Protein AF-A0A930EUH2-F1 (afdb_monomer_lite)

Foldseek 3Di:
DVVPDDADQKDWDDDPVDIDIGHDDPVCVCVGCVNPPLVVDPCNVVDDDDDPVVVVVVVVVVVPD

Sequence (65 aa):
RIEAMELGDEAVYFGEHAVFWGKFDEKSFLKTAYHKRLLREDFYRQVTIRSGSTVEKIAAMLSQD

Structure (mmCIF, N/CA/C/O backbone):
data_AF-A0A930EUH2-F1
#
_entry.id   AF-A0A930EUH2-F1
#
loop_
_atom_site.group_PDB
_atom_site.id
_atom_site.type_symbol
_atom_site.label_atom_id
_atom_site.label_alt_id
_atom_site.label_comp_id
_atom_site.label_asym_id
_atom_site.label_entity_id
_atom_site.label_seq_id
_atom_site.pdbx_PDB_ins_code
_atom_site.Cartn_x
_atom_site.Cartn_y
_atom_site.Cartn_z
_atom_site.occupancy
_atom_site.B_iso_or_equiv
_atom_site.auth_seq_id
_atom_site.auth_comp_id
_atom_site.auth_asym_id
_atom_site.auth_atom_id
_atom_site.pdbx_PDB_model_num
ATOM 1 N N . ARG A 1 1 ? -7.700 -7.734 -9.266 1.00 76.94 1 ARG A N 1
ATOM 2 C CA . ARG A 1 1 ? -7.044 -6.609 -9.998 1.00 76.94 1 ARG A CA 1
ATOM 3 C C . ARG A 1 1 ? -5.631 -6.356 -9.481 1.00 76.94 1 ARG A C 1
ATOM 5 O O . ARG A 1 1 ? -4.717 -6.445 -10.283 1.00 76.94 1 ARG A O 1
ATOM 12 N N . ILE A 1 2 ? -5.431 -6.124 -8.176 1.00 81.75 2 ILE A N 1
ATOM 13 C CA . ILE A 1 2 ? -4.078 -6.010 -7.592 1.00 81.75 2 ILE A CA 1
ATOM 14 C C . ILE A 1 2 ? -3.307 -7.340 -7.686 1.00 81.75 2 ILE A C 1
ATOM 16 O O . ILE A 1 2 ? -2.148 -7.335 -8.066 1.00 81.75 2 ILE A O 1
ATOM 20 N N . GLU A 1 3 ? -3.968 -8.482 -7.464 1.00 80.81 3 GLU A N 1
ATOM 21 C CA . GLU A 1 3 ? -3.364 -9.828 -7.591 1.00 80.81 3 GLU A CA 1
ATOM 22 C C . GLU A 1 3 ? -2.792 -10.138 -8.984 1.00 80.81 3 GLU A C 1
ATOM 24 O O . GLU A 1 3 ? -1.934 -10.999 -9.123 1.00 80.81 3 GLU A O 1
ATOM 29 N N . ALA A 1 4 ? -3.266 -9.440 -10.021 1.00 84.44 4 ALA A N 1
ATOM 30 C CA . ALA A 1 4 ? -2.807 -9.615 -11.398 1.00 84.44 4 ALA A CA 1
ATOM 31 C C . ALA A 1 4 ? -1.683 -8.633 -11.779 1.00 84.44 4 ALA A C 1
ATOM 33 O O . ALA A 1 4 ? -1.262 -8.591 -12.936 1.00 84.44 4 ALA A O 1
ATOM 34 N N . MET A 1 5 ? -1.233 -7.785 -10.849 1.00 87.50 5 MET A N 1
ATOM 35 C CA . MET A 1 5 ? -0.144 -6.849 -11.102 1.00 87.50 5 MET A CA 1
ATOM 36 C C . MET A 1 5 ? 1.200 -7.567 -11.032 1.00 87.50 5 MET A C 1
ATOM 38 O O . MET A 1 5 ? 1.481 -8.306 -10.096 1.00 87.50 5 MET A O 1
ATOM 42 N N . GLU A 1 6 ? 2.056 -7.291 -12.011 1.00 89.88 6 GLU A N 1
ATOM 43 C CA . GLU A 1 6 ? 3.461 -7.675 -11.942 1.00 89.88 6 GLU A CA 1
ATOM 44 C C . GLU A 1 6 ? 4.146 -6.828 -10.865 1.00 89.88 6 GLU A C 1
ATOM 46 O O . GLU A 1 6 ? 4.306 -5.614 -11.032 1.00 89.88 6 GLU A O 1
ATOM 51 N N . LEU A 1 7 ? 4.476 -7.468 -9.743 1.00 92.06 7 LEU A N 1
ATOM 52 C CA . LEU A 1 7 ? 5.128 -6.832 -8.605 1.00 92.06 7 LEU A CA 1
ATOM 53 C C . LEU A 1 7 ? 6.612 -6.600 -8.903 1.00 92.06 7 LEU A C 1
ATOM 55 O O . LEU A 1 7 ? 7.277 -7.434 -9.518 1.00 92.06 7 LEU A O 1
ATOM 59 N N . GLY A 1 8 ? 7.119 -5.447 -8.474 1.00 91.62 8 GLY A N 1
ATOM 60 C CA . GLY A 1 8 ? 8.550 -5.161 -8.469 1.00 91.62 8 GLY A CA 1
ATOM 61 C C . GLY A 1 8 ? 9.209 -5.647 -7.179 1.00 91.62 8 GLY A C 1
ATOM 62 O O . GLY A 1 8 ? 8.964 -6.747 -6.700 1.00 91.62 8 GLY A O 1
ATOM 63 N N . ASP A 1 9 ? 10.030 -4.783 -6.590 1.00 93.62 9 ASP A N 1
ATOM 64 C CA . ASP A 1 9 ? 10.652 -5.002 -5.281 1.00 93.62 9 ASP A CA 1
ATOM 65 C C . ASP A 1 9 ? 9.677 -4.646 -4.139 1.00 93.62 9 ASP A C 1
ATOM 67 O O . ASP A 1 9 ? 9.828 -3.679 -3.384 1.00 93.62 9 ASP A O 1
ATOM 71 N N . GLU A 1 10 ? 8.582 -5.398 -4.098 1.00 95.56 10 GLU A N 1
ATOM 72 C CA . GLU A 1 10 ? 7.455 -5.195 -3.198 1.00 95.56 10 GLU A CA 1
ATOM 73 C C . GLU A 1 10 ? 6.718 -6.514 -2.933 1.00 95.56 10 GLU A C 1
ATOM 75 O O . GLU A 1 10 ? 6.825 -7.474 -3.695 1.00 95.56 10 GLU A O 1
ATOM 80 N N . ALA A 1 11 ? 5.935 -6.547 -1.859 1.00 94.50 11 ALA A N 1
ATOM 81 C CA . ALA A 1 11 ? 5.077 -7.669 -1.514 1.00 94.50 11 ALA A CA 1
ATOM 82 C C . ALA A 1 11 ? 3.681 -7.184 -1.126 1.00 94.50 11 ALA A C 1
ATOM 84 O O . ALA A 1 11 ? 3.520 -6.121 -0.520 1.00 94.50 11 ALA A O 1
ATOM 85 N N . VAL A 1 12 ? 2.679 -7.997 -1.456 1.00 95.06 12 VAL A N 1
ATOM 86 C CA . VAL A 1 12 ? 1.272 -7.734 -1.157 1.00 95.06 12 VAL A CA 1
ATOM 87 C C . VAL A 1 12 ? 0.695 -8.907 -0.379 1.00 95.06 12 VAL A C 1
ATOM 89 O O . VAL A 1 12 ? 0.882 -10.059 -0.762 1.00 95.06 12 VAL A O 1
ATOM 92 N N . TYR A 1 13 ? -0.030 -8.607 0.692 1.00 94.50 13 TYR A N 1
ATOM 93 C CA . TYR A 1 13 ? -0.814 -9.573 1.448 1.00 94.50 13 TYR A CA 1
ATOM 94 C C . TYR A 1 13 ? -2.263 -9.093 1.548 1.00 94.50 13 TYR A C 1
ATOM 96 O O . TYR A 1 13 ? -2.531 -7.969 1.980 1.00 94.50 13 TYR A O 1
ATOM 104 N N . PHE A 1 14 ? -3.199 -9.945 1.139 1.00 93.62 14 PHE A N 1
AT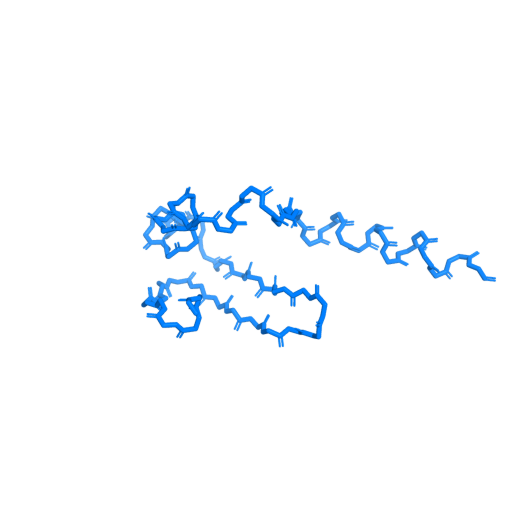OM 105 C CA . PHE A 1 14 ? -4.630 -9.670 1.203 1.00 93.62 14 PHE A CA 1
ATOM 106 C C . PHE A 1 14 ? -5.177 -10.199 2.527 1.00 93.62 14 PHE A C 1
ATOM 108 O O . PHE A 1 14 ? -5.300 -11.405 2.719 1.00 93.62 14 PHE A O 1
ATOM 115 N N . GLY A 1 15 ? -5.468 -9.288 3.452 1.00 91.94 15 GLY A N 1
ATOM 116 C CA . GLY A 1 15 ? -6.240 -9.594 4.649 1.00 91.94 15 GLY A CA 1
ATOM 117 C C . GLY A 1 15 ? -7.742 -9.495 4.383 1.00 91.94 15 GLY A C 1
ATOM 118 O O . GLY A 1 15 ? -8.179 -9.104 3.304 1.00 91.94 15 GLY A O 1
ATOM 119 N N . GLU A 1 16 ? -8.539 -9.798 5.404 1.00 92.12 16 GLU A N 1
ATOM 120 C CA . GLU A 1 16 ? -10.004 -9.769 5.318 1.00 92.12 16 GLU A CA 1
ATOM 121 C C . GLU A 1 16 ? -10.568 -8.359 5.069 1.00 92.12 16 GLU A C 1
ATOM 123 O O . GLU A 1 16 ? -11.503 -8.178 4.293 1.00 92.12 16 GLU A O 1
ATOM 128 N N . HIS A 1 17 ? -9.977 -7.343 5.707 1.00 89.00 17 HIS A N 1
ATOM 129 C CA . HIS A 1 17 ? -10.463 -5.956 5.651 1.00 89.00 17 HIS A CA 1
ATOM 130 C C . HIS A 1 17 ? -9.472 -4.971 5.026 1.00 89.00 17 HIS A C 1
ATOM 132 O O . HIS A 1 17 ? -9.811 -3.811 4.796 1.00 89.00 17 HIS A O 1
ATOM 138 N N . ALA A 1 18 ? -8.237 -5.401 4.773 1.00 92.75 18 ALA A N 1
ATOM 139 C CA . ALA A 1 18 ? -7.177 -4.528 4.295 1.00 92.75 18 ALA A CA 1
ATOM 140 C C . ALA A 1 18 ? -6.182 -5.281 3.416 1.00 92.75 18 ALA A C 1
ATOM 142 O O . ALA A 1 18 ? -5.918 -6.467 3.610 1.00 92.75 18 ALA A O 1
ATOM 143 N N . VAL A 1 19 ? -5.584 -4.548 2.481 1.00 94.25 19 VAL A N 1
ATOM 144 C CA . VAL A 1 19 ? -4.442 -5.014 1.696 1.00 94.25 19 VAL A CA 1
ATOM 145 C C . VAL A 1 19 ? -3.181 -4.408 2.294 1.00 94.25 19 VAL A C 1
ATOM 147 O O . VAL A 1 19 ? -3.034 -3.186 2.349 1.00 94.25 19 VAL A O 1
ATOM 150 N N . PHE A 1 20 ? -2.268 -5.263 2.734 1.00 94.62 20 PHE A N 1
ATOM 151 C CA . PHE A 1 20 ? -0.964 -4.862 3.241 1.00 94.62 20 PHE A CA 1
ATOM 152 C C . PHE A 1 20 ? 0.024 -4.858 2.085 1.00 94.62 20 PHE A C 1
ATOM 154 O O . PHE A 1 20 ? 0.168 -5.857 1.385 1.00 94.62 20 PHE A O 1
ATOM 161 N N . TRP A 1 21 ? 0.699 -3.729 1.879 1.00 95.75 21 TRP A N 1
ATOM 162 C CA . TRP A 1 21 ? 1.592 -3.543 0.742 1.00 95.75 21 TRP A CA 1
ATOM 163 C C . TRP A 1 21 ? 2.952 -3.020 1.209 1.00 95.75 21 TRP A C 1
ATOM 165 O O . TRP A 1 21 ? 3.097 -1.857 1.596 1.00 95.75 21 TRP A O 1
ATOM 175 N N . GLY A 1 22 ? 3.953 -3.896 1.195 1.00 95.38 22 GLY A N 1
ATOM 176 C CA . GLY A 1 22 ? 5.329 -3.585 1.577 1.00 95.38 22 GLY A CA 1
ATOM 177 C C . GLY A 1 22 ? 6.179 -3.252 0.356 1.00 95.38 22 GLY A C 1
ATOM 178 O O . GLY A 1 22 ? 6.120 -3.973 -0.630 1.00 95.38 22 GLY A O 1
ATOM 179 N N . LYS A 1 23 ? 6.988 -2.188 0.427 1.00 95.12 23 LYS A N 1
ATOM 180 C CA . LYS A 1 23 ? 8.063 -1.911 -0.547 1.00 95.12 23 LYS A CA 1
ATOM 181 C C . LYS A 1 23 ? 9.393 -2.009 0.187 1.00 95.12 23 LYS A C 1
ATOM 183 O O . LYS A 1 23 ? 9.488 -1.394 1.253 1.00 95.12 23 LYS A O 1
ATOM 188 N N . PHE A 1 24 ? 10.351 -2.761 -0.346 1.00 93.00 24 PHE A N 1
ATOM 189 C CA . PHE A 1 24 ? 11.555 -3.148 0.395 1.00 93.00 24 PHE A CA 1
ATOM 190 C C . PHE A 1 24 ? 12.681 -2.116 0.294 1.00 93.00 24 PHE A C 1
ATOM 192 O O . PHE A 1 24 ? 13.192 -1.692 1.328 1.00 93.00 24 PHE A O 1
ATOM 199 N N . ASP A 1 25 ? 13.026 -1.668 -0.916 1.00 93.00 25 ASP A N 1
ATOM 200 C CA . ASP A 1 25 ? 14.018 -0.610 -1.137 1.00 93.00 25 ASP A CA 1
ATOM 201 C C . ASP A 1 25 ? 13.350 0.696 -1.612 1.00 93.00 25 ASP A C 1
ATOM 203 O O . ASP A 1 25 ? 12.467 0.730 -2.471 1.00 93.00 25 ASP A O 1
ATOM 207 N N . GLU A 1 26 ? 13.792 1.825 -1.069 1.00 92.06 26 GLU A N 1
ATOM 208 C CA . GLU A 1 26 ? 13.355 3.144 -1.521 1.00 92.06 26 GLU A CA 1
ATOM 209 C C . GLU A 1 26 ? 13.857 3.451 -2.941 1.00 92.06 26 GLU A C 1
ATOM 211 O O . GLU A 1 26 ? 13.143 4.057 -3.743 1.00 92.06 26 GLU A O 1
ATOM 216 N N . LYS A 1 27 ? 15.045 2.954 -3.312 1.00 93.81 27 LYS A N 1
ATOM 217 C CA . LYS A 1 27 ? 15.624 3.139 -4.656 1.00 93.81 27 LYS A CA 1
ATOM 218 C C . LYS A 1 27 ? 14.794 2.463 -5.746 1.00 93.81 27 LYS A C 1
ATOM 220 O O . LYS A 1 27 ? 14.805 2.900 -6.900 1.00 93.81 27 LYS A O 1
ATOM 225 N N . SER A 1 28 ? 14.093 1.384 -5.404 1.00 92.00 28 SER A N 1
ATOM 226 C CA . SER A 1 28 ? 13.241 0.623 -6.317 1.00 92.00 28 SER A CA 1
ATOM 227 C C . SER A 1 28 ? 11.785 1.105 -6.303 1.00 92.00 28 SER A C 1
ATOM 229 O O . SER A 1 28 ? 11.015 0.707 -7.179 1.00 92.00 28 SER A O 1
ATOM 231 N N . PHE A 1 29 ? 11.409 2.025 -5.402 1.00 92.94 29 PHE A N 1
ATOM 232 C CA . PHE A 1 29 ? 10.028 2.475 -5.198 1.00 92.94 29 PHE A CA 1
ATOM 233 C C . PHE A 1 29 ? 9.329 2.917 -6.488 1.00 92.94 29 PHE A C 1
ATOM 235 O O . PHE A 1 29 ? 8.232 2.454 -6.784 1.00 92.94 29 PHE A O 1
ATOM 242 N N . LEU A 1 30 ? 9.970 3.747 -7.315 1.00 94.19 30 LEU A N 1
ATOM 243 C CA . LEU A 1 30 ? 9.376 4.220 -8.576 1.00 94.19 30 LEU A CA 1
ATOM 244 C C . LEU A 1 30 ? 9.126 3.090 -9.589 1.00 94.19 30 LEU A C 1
ATOM 246 O O . LEU A 1 30 ? 8.365 3.257 -10.545 1.00 94.19 30 LEU A O 1
ATOM 250 N N . LYS A 1 31 ? 9.774 1.933 -9.410 1.00 93.81 31 LYS A N 1
ATOM 251 C CA . LYS A 1 31 ? 9.628 0.766 -10.284 1.00 93.81 31 LYS A CA 1
ATOM 252 C C . LYS A 1 31 ? 8.461 -0.137 -9.885 1.00 93.81 31 LYS A C 1
ATOM 254 O O . LYS A 1 31 ? 8.03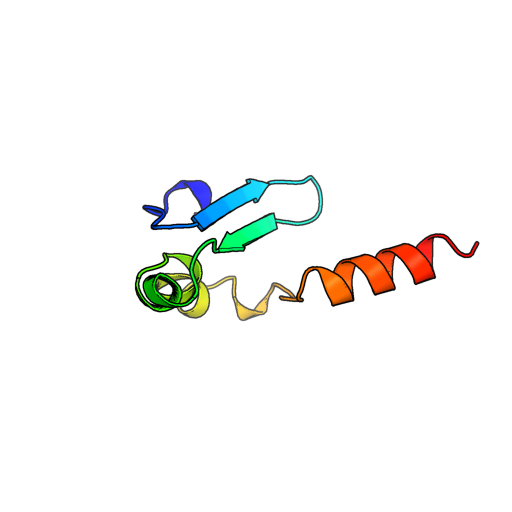2 -0.906 -10.746 1.00 93.81 31 LYS A O 1
ATOM 259 N N . THR A 1 32 ? 7.950 -0.001 -8.664 1.00 95.69 32 THR A N 1
ATOM 260 C CA . THR A 1 32 ? 6.859 -0.803 -8.099 1.00 95.69 32 THR A CA 1
ATOM 261 C C . THR A 1 32 ? 5.525 -0.627 -8.832 1.00 95.69 32 THR A C 1
ATOM 263 O O . THR A 1 32 ? 5.217 0.441 -9.375 1.00 95.69 32 THR A O 1
ATOM 266 N N . ALA A 1 33 ? 4.703 -1.673 -8.831 1.00 94.31 33 ALA A N 1
ATOM 267 C CA . ALA A 1 33 ? 3.301 -1.644 -9.215 1.00 94.31 33 ALA A CA 1
ATOM 268 C C . ALA A 1 33 ? 2.500 -0.692 -8.324 1.00 94.31 33 ALA A C 1
ATOM 270 O O . ALA A 1 33 ? 1.653 0.035 -8.853 1.00 94.31 33 ALA A O 1
ATOM 271 N N . TYR A 1 34 ? 2.822 -0.615 -7.025 1.00 94.62 34 TYR A N 1
ATOM 272 C CA . TYR A 1 34 ? 2.234 0.372 -6.119 1.00 94.62 34 TYR A CA 1
ATOM 273 C C . TYR A 1 34 ? 2.355 1.791 -6.687 1.00 94.62 34 TYR A C 1
ATOM 275 O O . TYR A 1 34 ? 1.359 2.494 -6.838 1.00 94.62 34 TYR A O 1
ATOM 283 N N . HIS A 1 35 ? 3.561 2.214 -7.072 1.00 94.25 35 HIS A N 1
ATOM 284 C CA . HIS A 1 35 ? 3.772 3.560 -7.600 1.00 94.25 35 HIS A CA 1
ATOM 285 C C . HIS A 1 35 ? 3.199 3.740 -9.016 1.00 94.25 35 HIS A C 1
ATOM 287 O O . HIS A 1 35 ? 2.564 4.751 -9.314 1.00 94.25 35 HIS A O 1
ATOM 293 N N . LYS A 1 36 ? 3.413 2.765 -9.907 1.00 93.94 36 LYS A N 1
ATOM 294 C CA . LYS A 1 36 ? 3.094 2.909 -11.337 1.00 93.94 36 LYS A CA 1
ATOM 295 C C . LYS A 1 36 ? 1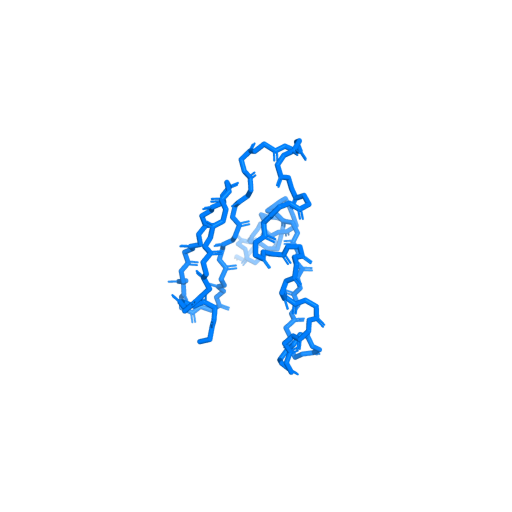.616 2.739 -11.679 1.00 93.94 36 LYS A C 1
ATOM 297 O O . LYS A 1 36 ? 1.160 3.313 -12.671 1.00 93.94 36 LYS A O 1
ATOM 302 N N . ARG A 1 37 ? 0.901 1.880 -10.947 1.00 91.88 37 ARG A N 1
ATOM 303 C CA . ARG A 1 37 ? -0.428 1.389 -11.347 1.00 91.88 37 ARG A CA 1
ATOM 304 C C . ARG A 1 37 ? -1.533 1.819 -10.393 1.00 91.88 37 ARG A C 1
ATOM 306 O O . ARG A 1 37 ? -2.591 2.199 -10.875 1.00 91.88 37 ARG A O 1
ATOM 313 N N . LEU A 1 38 ? -1.282 1.841 -9.082 1.00 92.12 38 LEU A N 1
ATOM 314 C CA . LEU A 1 38 ? -2.328 2.039 -8.069 1.00 92.12 38 LEU A CA 1
ATOM 315 C C . LEU A 1 38 ? -3.164 3.311 -8.283 1.00 92.12 38 LEU A C 1
ATOM 317 O O . LEU A 1 38 ? -4.386 3.258 -8.216 1.00 92.12 38 LEU A O 1
ATOM 321 N N . LEU A 1 39 ? -2.516 4.435 -8.608 1.00 91.12 39 LEU A N 1
ATOM 322 C CA . LEU A 1 39 ? -3.177 5.722 -8.878 1.00 91.12 39 LEU A CA 1
ATOM 323 C C . LEU A 1 39 ? -4.140 5.695 -10.077 1.00 91.12 39 LEU A C 1
ATOM 325 O O . LEU A 1 39 ? -5.011 6.554 -10.177 1.00 91.12 39 LEU A O 1
ATOM 329 N N . ARG A 1 40 ? -3.957 4.750 -11.004 1.00 91.88 40 ARG A N 1
ATOM 330 C CA . ARG A 1 40 ? -4.766 4.610 -12.224 1.00 91.88 40 ARG A CA 1
ATOM 331 C C . ARG A 1 40 ? -5.943 3.657 -12.042 1.00 91.88 40 ARG A C 1
ATOM 333 O O . ARG A 1 40 ? -6.731 3.496 -12.966 1.00 91.88 40 ARG A O 1
ATOM 340 N N . GLU A 1 41 ? -6.046 2.996 -10.895 1.00 92.75 41 GLU A N 1
ATOM 341 C CA . GLU A 1 41 ? -7.134 2.067 -10.628 1.00 92.75 41 GLU A CA 1
ATOM 342 C C . GLU A 1 41 ? -8.427 2.817 -10.284 1.00 92.75 41 GLU A C 1
ATOM 344 O O . GLU A 1 41 ? -8.429 3.745 -9.475 1.00 92.75 41 GLU A O 1
ATOM 349 N N . ASP A 1 42 ? -9.559 2.370 -10.834 1.00 93.12 42 ASP A N 1
ATOM 350 C CA . ASP A 1 42 ? -10.865 3.026 -10.635 1.00 93.12 42 ASP A CA 1
ATOM 351 C C . ASP A 1 42 ? -11.304 3.034 -9.159 1.00 93.12 42 ASP A C 1
ATOM 353 O O . ASP A 1 42 ? -12.031 3.920 -8.702 1.00 93.12 42 ASP A O 1
ATOM 357 N N . PHE A 1 43 ? -10.831 2.051 -8.386 1.00 90.69 43 PHE A N 1
ATOM 358 C CA . PHE A 1 43 ? -11.096 1.941 -6.953 1.00 90.69 43 PHE A CA 1
ATOM 359 C C . PHE A 1 43 ? -10.193 2.837 -6.096 1.00 90.69 43 PHE A C 1
ATOM 361 O O . PHE A 1 43 ? -10.415 2.913 -4.891 1.00 90.69 43 PHE A O 1
ATOM 368 N N . TYR A 1 44 ? -9.196 3.533 -6.659 1.00 92.75 44 TYR A N 1
ATOM 369 C CA . TYR A 1 44 ?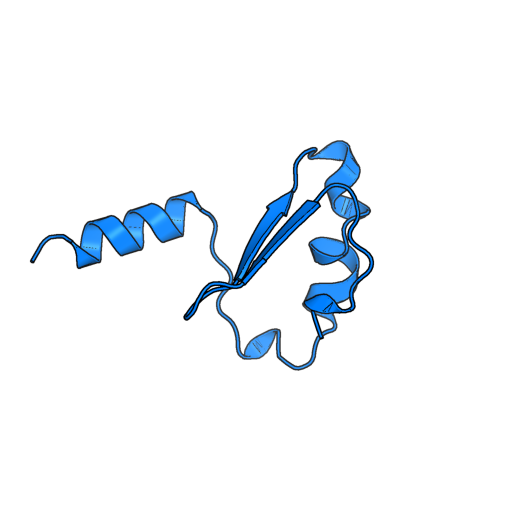 -8.232 4.323 -5.879 1.00 92.75 44 TYR A CA 1
ATOM 370 C C . TYR A 1 44 ? -8.916 5.347 -4.962 1.00 92.75 44 TYR A C 1
ATOM 372 O O . TYR A 1 44 ? -8.509 5.554 -3.824 1.00 92.75 44 TYR A O 1
ATOM 380 N N . ARG A 1 45 ? -10.012 5.950 -5.436 1.00 93.44 45 ARG A N 1
ATOM 381 C CA . ARG A 1 45 ? -10.809 6.919 -4.664 1.00 93.44 45 ARG A CA 1
ATOM 382 C C . ARG A 1 45 ? -11.736 6.284 -3.626 1.00 93.44 45 ARG A C 1
ATOM 384 O O . ARG A 1 45 ? -12.315 7.007 -2.824 1.00 93.44 45 ARG A O 1
ATOM 391 N N . GLN A 1 46 ? -11.910 4.969 -3.676 1.00 94.25 46 GLN A N 1
ATOM 392 C CA . GLN A 1 46 ? -12.801 4.202 -2.804 1.00 94.25 46 GLN A CA 1
ATOM 393 C C . GLN A 1 46 ? -12.047 3.578 -1.624 1.00 94.25 46 GLN A C 1
ATOM 395 O O . GLN A 1 46 ? -12.668 3.042 -0.712 1.00 94.25 46 GLN A O 1
ATOM 400 N N . VAL A 1 47 ? -10.713 3.645 -1.630 1.00 93.38 47 VAL A N 1
ATOM 401 C CA . VAL A 1 47 ? -9.861 3.073 -0.588 1.00 93.38 47 VAL A CA 1
ATOM 402 C C . VAL A 1 47 ? -9.157 4.164 0.207 1.00 93.38 47 VAL A C 1
ATOM 404 O O . VAL A 1 47 ? -8.850 5.243 -0.299 1.00 93.38 47 VAL A O 1
ATOM 407 N N . THR A 1 48 ? -8.863 3.867 1.472 1.00 94.56 48 THR A N 1
ATOM 408 C CA . THR A 1 48 ? -8.051 4.739 2.323 1.00 94.56 48 THR A CA 1
ATOM 409 C C . THR A 1 48 ? -6.664 4.137 2.482 1.00 94.56 48 THR A C 1
ATOM 411 O O . THR A 1 48 ? -6.511 3.051 3.029 1.00 94.56 48 THR A O 1
ATOM 414 N N . ILE A 1 49 ? -5.644 4.861 2.025 1.00 95.25 49 ILE A N 1
ATOM 415 C CA . ILE A 1 49 ? -4.245 4.435 2.122 1.00 95.25 49 ILE A CA 1
ATOM 416 C C . ILE A 1 49 ? -3.598 5.100 3.339 1.00 95.25 49 ILE A C 1
ATOM 418 O O . ILE A 1 49 ? -3.678 6.323 3.504 1.00 95.25 49 ILE A O 1
ATOM 422 N N . ARG A 1 50 ? -2.952 4.306 4.198 1.00 96.06 5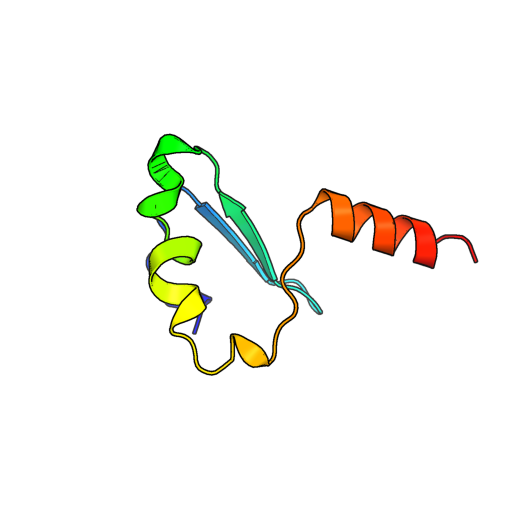0 ARG A N 1
ATOM 423 C CA . ARG A 1 50 ? -2.241 4.753 5.406 1.00 96.06 50 ARG A CA 1
ATOM 424 C C . ARG A 1 50 ? -0.926 3.992 5.571 1.00 96.06 50 ARG A C 1
ATOM 426 O O . ARG A 1 50 ? -0.782 2.889 5.054 1.00 96.06 50 ARG A O 1
ATOM 433 N N . SER A 1 51 ? 0.037 4.591 6.274 1.00 95.38 51 SER A N 1
ATOM 434 C CA . SER A 1 51 ? 1.291 3.914 6.623 1.00 95.38 51 SER A CA 1
ATOM 435 C C . SER A 1 51 ? 1.059 2.850 7.696 1.00 95.38 51 SER A C 1
ATOM 437 O O . SER A 1 51 ? 0.101 2.943 8.465 1.00 95.38 51 SER A O 1
ATOM 439 N N . GLY A 1 52 ? 1.988 1.893 7.811 1.00 93.69 52 GLY A N 1
ATOM 440 C CA . GLY A 1 52 ? 1.966 0.890 8.884 1.00 93.69 52 GLY A CA 1
ATOM 441 C C . GLY A 1 52 ? 1.876 1.525 10.274 1.00 93.69 52 GLY A C 1
ATOM 442 O O . GLY A 1 52 ? 1.009 1.164 11.057 1.00 93.69 52 GLY A O 1
ATOM 443 N N . SER A 1 53 ? 2.643 2.591 10.521 1.00 95.44 53 SER A N 1
ATOM 444 C CA . SER A 1 53 ? 2.595 3.337 11.785 1.00 95.44 53 SER A CA 1
ATOM 445 C C . SER A 1 53 ? 1.238 3.987 12.085 1.00 95.44 53 SER A C 1
ATOM 447 O O . SER A 1 53 ? 0.870 4.150 13.246 1.00 95.44 53 SER A O 1
ATOM 449 N N . THR A 1 54 ? 0.468 4.389 11.067 1.00 96.12 54 THR A N 1
ATOM 450 C CA . THR A 1 54 ? -0.901 4.875 11.283 1.00 96.12 54 THR A CA 1
ATOM 451 C C . THR A 1 54 ? -1.853 3.723 11.577 1.00 96.12 54 THR A C 1
ATOM 453 O O . THR A 1 54 ? -2.712 3.873 12.439 1.00 96.12 54 THR A O 1
ATOM 456 N N . VAL A 1 55 ? -1.695 2.581 10.904 1.00 93.19 55 VAL A N 1
ATOM 457 C CA . VAL A 1 55 ? -2.497 1.378 11.175 1.00 93.19 55 VAL A CA 1
ATOM 458 C C . VAL A 1 55 ? -2.266 0.884 12.604 1.00 93.19 55 VAL A C 1
ATOM 460 O O . VAL A 1 55 ? -3.234 0.631 13.312 1.00 93.19 55 VAL A O 1
ATOM 463 N N . GLU A 1 56 ? -1.017 0.843 13.068 1.00 93.00 56 GLU A N 1
ATOM 464 C CA . GLU A 1 56 ? -0.671 0.500 14.454 1.00 93.00 56 GLU A CA 1
ATOM 465 C C . GLU A 1 56 ? -1.342 1.436 15.466 1.00 93.00 56 GLU A C 1
ATOM 467 O O . GLU A 1 56 ? -1.884 0.977 16.467 1.00 93.00 56 GLU A O 1
ATOM 472 N N . LYS A 1 57 ? -1.371 2.746 15.193 1.00 95.81 57 LYS A N 1
ATOM 473 C CA . LYS A 1 57 ? -2.074 3.715 16.049 1.00 95.81 57 LYS A CA 1
ATOM 474 C C . LYS A 1 57 ? -3.583 3.494 16.066 1.00 95.81 57 LYS A C 1
ATOM 476 O O . LYS A 1 57 ? -4.181 3.590 17.129 1.00 95.81 57 LYS A O 1
ATOM 481 N N . ILE A 1 58 ? -4.191 3.204 14.914 1.00 92.88 58 ILE A N 1
ATOM 482 C CA . ILE A 1 58 ? -5.622 2.880 14.832 1.00 92.88 58 ILE A CA 1
ATOM 483 C C . ILE A 1 58 ? -5.914 1.618 15.650 1.00 92.88 58 ILE A C 1
ATOM 485 O O . ILE A 1 58 ? -6.839 1.624 16.452 1.00 92.88 58 ILE A O 1
ATOM 489 N N . ALA A 1 59 ? -5.098 0.571 15.506 1.00 91.62 59 ALA A N 1
ATOM 490 C CA . ALA A 1 59 ? -5.232 -0.649 16.295 1.00 91.62 59 ALA A CA 1
ATOM 491 C C . ALA A 1 59 ? -5.083 -0.370 17.797 1.00 91.62 59 ALA A C 1
ATOM 493 O O . ALA A 1 59 ? -5.904 -0.822 18.582 1.00 91.62 59 ALA A O 1
ATOM 494 N N . ALA A 1 60 ? -4.095 0.434 18.198 1.00 94.88 60 ALA A N 1
ATOM 495 C CA . ALA A 1 60 ? -3.920 0.823 19.594 1.00 94.88 60 ALA A CA 1
ATOM 496 C C . ALA A 1 60 ? -5.140 1.576 20.147 1.00 94.88 60 ALA A C 1
ATOM 498 O O . ALA A 1 60 ? -5.534 1.307 21.273 1.00 94.88 60 ALA A O 1
ATOM 499 N N . MET A 1 61 ? -5.751 2.474 19.363 1.00 95.25 61 MET A N 1
ATOM 500 C CA . MET A 1 61 ? -6.976 3.187 19.751 1.00 95.25 61 MET A CA 1
ATOM 501 C C . MET A 1 61 ? -8.182 2.252 19.894 1.00 95.25 61 MET A C 1
ATOM 503 O O . MET A 1 61 ? -8.967 2.434 20.813 1.00 95.25 61 MET A O 1
ATOM 507 N N . LEU A 1 62 ? -8.324 1.267 19.002 1.00 92.69 62 LEU A N 1
ATOM 508 C CA . LEU A 1 62 ? -9.424 0.294 19.029 1.00 92.69 62 LEU A CA 1
ATOM 509 C C . LEU A 1 62 ? -9.271 -0.757 20.136 1.00 92.69 62 LEU A C 1
ATOM 511 O O . LEU A 1 62 ? -10.259 -1.323 20.578 1.00 92.69 62 LEU A O 1
ATOM 515 N N . SER A 1 63 ? -8.042 -1.029 20.576 1.00 90.12 63 SER A N 1
ATOM 516 C CA . SER A 1 63 ? -7.749 -1.984 21.652 1.00 90.12 63 SER A CA 1
ATOM 517 C C . SER A 1 63 ? -7.764 -1.363 23.056 1.00 90.12 63 SER A C 1
ATOM 519 O O . SER A 1 63 ? -7.398 -2.048 24.006 1.00 90.12 63 SER A O 1
ATOM 521 N N . GLN A 1 64 ? -8.093 -0.072 23.201 1.00 71.06 64 GLN A N 1
ATOM 522 C CA . GLN A 1 64 ? -8.194 0.608 24.506 1.00 71.06 64 GLN A CA 1
ATOM 523 C C . GLN A 1 64 ? -9.593 0.513 25.148 1.00 71.06 64 GLN A C 1
ATOM 525 O O . GLN A 1 64 ? -9.847 1.218 26.126 1.00 71.06 64 GLN A O 1
ATOM 530 N N . ASP A 1 65 ? -10.464 -0.348 24.624 1.00 50.44 65 ASP A N 1
ATOM 531 C CA . ASP A 1 65 ? -11.729 -0.739 25.262 1.00 50.44 65 ASP A CA 1
ATOM 532 C C . ASP A 1 65 ? -11.520 -1.852 26.310 1.00 50.44 65 ASP A C 1
ATOM 534 O O . ASP A 1 65 ? -12.300 -1.892 27.291 1.00 50.44 65 ASP A O 1
#

Radius of gyration: 13.36 Å; chains: 1; bounding box: 28×17×38 Å

Secondary structure (DSSP, 8-state):
-GGGS---SEEEEE-SS-EEEEE--TTTGGGSHHHHHGGGS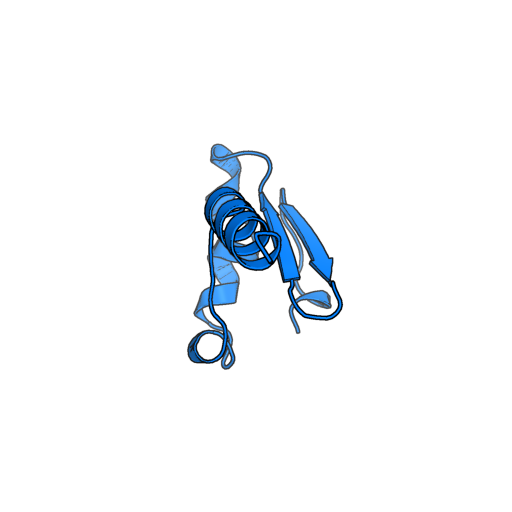TTGGGS----HHHHHHHHHHHTT-

pLDDT: mean 91.62, std 6.76, range [50.44, 96.12]